Protein AF-A0A967WQG3-F1 (afdb_monomer)

Solvent-accessible surface area (backbone atoms only — not comparable to full-atom values): 5929 Å² total; per-residue (Å²): 134,87,82,88,81,84,88,80,86,84,80,84,84,78,90,76,84,76,76,76,78,74,78,69,70,77,83,76,49,68,65,59,50,35,64,75,46,38,34,87,32,24,66,80,26,47,97,75,35,71,36,79,86,41,59,70,61,52,49,52,49,39,74,75,56,34,65,68,52,53,49,51,32,44,53,66,27,50,96,87,45,50,45,38,43,70,39,89,84,66,131

pLDDT: mean 82.24, std 20.56, range [38.91, 97.94]

Foldseek 3Di:
DDDDDDDDDDDDDDDDPPPPPPVPPPPCDPVNLCVPQPCVCQCVPPPNHPHPPCVVVVVVCCVPQNPVRVVVCCQPPDDPQHHVSPPPPDD

Radius of gyration: 28.45 Å; Cα contacts (8 Å, |Δi|>4): 53; chains: 1; bounding box: 82×65×23 Å

Structure (mmCIF, N/CA/C/O backbone):
data_AF-A0A967WQG3-F1
#
_entry.id   AF-A0A967WQG3-F1
#
loop_
_atom_site.group_PDB
_atom_site.id
_atom_site.type_symbol
_atom_site.label_atom_id
_atom_site.label_alt_id
_atom_site.label_comp_id
_atom_site.label_asym_id
_atom_site.label_entity_id
_atom_site.label_seq_id
_atom_site.pdbx_PDB_ins_code
_atom_site.Cartn_x
_atom_site.Cartn_y
_atom_site.Cartn_z
_atom_site.occupancy
_atom_site.B_iso_or_equiv
_atom_site.auth_seq_id
_atom_site.auth_comp_id
_atom_site.auth_asym_id
_atom_site.auth_atom_id
_atom_site.pdbx_PDB_model_num
ATOM 1 N N . MET A 1 1 ? 68.397 -52.585 10.713 1.00 40.91 1 MET A N 1
ATOM 2 C CA . MET A 1 1 ? 67.863 -53.845 10.146 1.00 40.91 1 MET A CA 1
ATOM 3 C C . MET A 1 1 ? 66.465 -53.544 9.626 1.00 40.91 1 MET A C 1
ATOM 5 O O . MET A 1 1 ? 65.746 -52.794 10.267 1.00 40.91 1 MET A O 1
ATOM 9 N N . LYS A 1 2 ? 66.199 -53.938 8.382 1.00 38.91 2 LYS A N 1
ATOM 10 C CA . LYS A 1 2 ? 65.242 -53.317 7.453 1.00 38.91 2 LYS A CA 1
ATOM 11 C C . LYS A 1 2 ? 63.792 -53.674 7.822 1.00 38.91 2 LYS A C 1
ATOM 13 O O . LYS A 1 2 ? 63.474 -54.854 7.888 1.00 38.91 2 LYS A O 1
ATOM 18 N N . ALA A 1 3 ? 62.929 -52.677 8.022 1.00 51.22 3 ALA A N 1
ATOM 19 C CA . ALA A 1 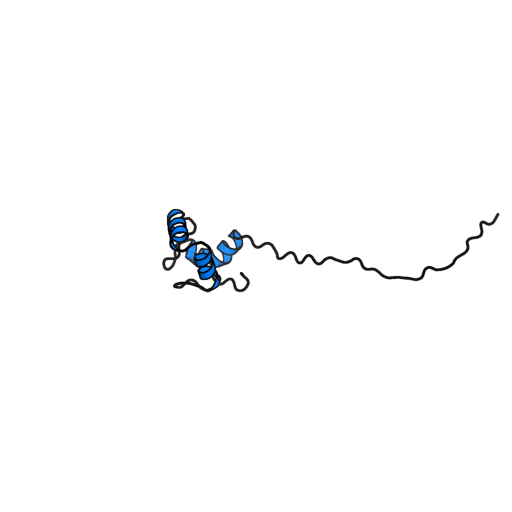3 ? 61.481 -52.876 8.028 1.00 51.22 3 ALA A CA 1
ATOM 20 C C . ALA A 1 3 ? 60.975 -52.770 6.583 1.00 51.22 3 ALA A C 1
ATOM 22 O O . ALA A 1 3 ? 61.137 -51.743 5.925 1.00 51.22 3 ALA A O 1
ATOM 23 N N . THR A 1 4 ? 60.438 -53.870 6.070 1.00 53.41 4 THR A N 1
ATOM 24 C CA . THR A 1 4 ? 59.971 -54.013 4.690 1.00 53.41 4 THR A CA 1
ATOM 25 C C . THR A 1 4 ? 58.607 -53.343 4.531 1.00 53.41 4 THR A C 1
ATOM 27 O O . THR A 1 4 ? 57.618 -53.808 5.089 1.00 53.41 4 THR A O 1
ATOM 30 N N . ILE A 1 5 ? 58.553 -52.264 3.749 1.00 55.97 5 ILE A N 1
ATOM 31 C CA . ILE A 1 5 ? 57.319 -51.579 3.350 1.00 55.97 5 ILE A CA 1
ATOM 32 C C . ILE A 1 5 ? 56.866 -52.176 2.012 1.00 55.97 5 ILE A C 1
ATOM 34 O O . ILE A 1 5 ? 57.601 -52.114 1.027 1.00 55.97 5 ILE A O 1
ATOM 38 N N . LYS A 1 6 ? 55.665 -52.763 1.967 1.00 44.94 6 LYS A N 1
ATOM 39 C CA . LYS A 1 6 ? 54.985 -53.127 0.712 1.00 44.94 6 LYS A CA 1
ATOM 40 C C . LYS A 1 6 ? 54.181 -51.919 0.210 1.00 44.94 6 LYS A C 1
ATOM 42 O O . LYS A 1 6 ? 53.357 -51.424 0.977 1.00 44.94 6 LYS A O 1
ATOM 47 N N . PRO A 1 7 ? 54.343 -51.476 -1.047 1.00 58.12 7 PRO A N 1
ATOM 48 C CA . PRO A 1 7 ? 53.463 -50.487 -1.651 1.00 58.12 7 PRO A CA 1
ATOM 49 C C . PRO A 1 7 ? 52.434 -51.201 -2.529 1.00 58.12 7 PRO A C 1
ATOM 51 O O . PRO A 1 7 ? 52.838 -51.890 -3.458 1.00 58.12 7 PRO A O 1
ATOM 54 N N . ILE A 1 8 ? 51.130 -51.027 -2.298 1.00 53.62 8 ILE A N 1
ATOM 55 C CA . ILE A 1 8 ? 50.144 -51.192 -3.378 1.00 53.62 8 ILE A CA 1
ATOM 56 C C . ILE A 1 8 ? 49.092 -50.092 -3.271 1.00 53.62 8 ILE A C 1
ATOM 58 O O . ILE A 1 8 ? 48.467 -49.877 -2.236 1.00 53.62 8 ILE A O 1
ATOM 62 N N . ALA A 1 9 ? 48.994 -49.391 -4.393 1.00 46.03 9 ALA A N 1
ATOM 63 C CA . ALA A 1 9 ? 48.185 -48.239 -4.709 1.00 46.03 9 ALA A CA 1
ATOM 64 C C . ALA A 1 9 ? 46.696 -48.393 -4.377 1.00 46.03 9 ALA A C 1
ATOM 66 O O . ALA A 1 9 ? 46.060 -49.363 -4.783 1.00 46.03 9 ALA A O 1
ATOM 67 N N . ILE A 1 10 ? 46.121 -47.351 -3.774 1.00 53.78 10 ILE A N 1
ATOM 68 C CA . ILE A 1 10 ? 44.719 -47.005 -4.003 1.00 53.78 10 ILE A CA 1
ATOM 69 C C . ILE A 1 10 ? 44.733 -45.725 -4.834 1.00 53.78 10 ILE A C 1
ATOM 71 O O . ILE A 1 10 ? 44.959 -44.623 -4.337 1.00 53.78 10 ILE A O 1
ATOM 75 N N . LEU A 1 11 ? 44.598 -45.926 -6.143 1.00 46.38 11 LEU A N 1
ATOM 76 C CA . LEU A 1 11 ? 44.369 -44.880 -7.125 1.00 46.38 11 LEU A CA 1
ATOM 77 C C . LEU A 1 11 ? 42.996 -44.244 -6.863 1.00 46.38 11 LEU A C 1
ATOM 79 O O . LEU A 1 11 ? 41.985 -44.935 -6.864 1.00 46.38 11 LEU A O 1
ATOM 83 N N . GLY A 1 12 ? 43.021 -42.928 -6.658 1.00 44.84 12 GLY A N 1
ATOM 84 C CA . GLY A 1 12 ? 42.037 -41.933 -7.088 1.00 44.84 12 GLY A CA 1
ATOM 85 C C . GLY A 1 12 ? 40.549 -42.285 -7.089 1.00 44.84 12 GLY A C 1
ATOM 86 O O . GLY A 1 12 ? 40.055 -42.958 -7.987 1.00 44.84 12 GLY A O 1
ATOM 87 N N . ALA A 1 13 ? 39.804 -41.607 -6.221 1.00 49.34 13 ALA A N 1
ATOM 88 C CA . ALA A 1 13 ? 38.512 -41.060 -6.607 1.00 49.34 13 ALA A CA 1
ATOM 89 C C . ALA A 1 13 ? 38.356 -39.673 -5.983 1.00 49.34 13 ALA A C 1
ATOM 91 O O . ALA A 1 13 ? 38.809 -39.395 -4.876 1.00 49.34 13 ALA A O 1
ATOM 92 N N . VAL A 1 14 ? 37.816 -38.797 -6.808 1.00 50.78 14 VAL A N 1
ATOM 93 C CA . VAL A 1 14 ? 37.973 -37.352 -6.823 1.00 50.78 14 VAL A CA 1
ATOM 94 C C . VAL A 1 14 ? 36.980 -36.697 -5.865 1.00 50.78 14 VAL A C 1
ATOM 96 O O . VAL A 1 14 ? 35.961 -37.283 -5.511 1.00 50.78 14 VAL A O 1
ATOM 99 N N . LEU A 1 15 ? 37.309 -35.468 -5.467 1.00 52.72 15 LEU A N 1
ATOM 100 C CA . LEU A 1 15 ? 36.467 -34.519 -4.752 1.00 52.72 15 LEU A CA 1
ATOM 101 C C . LEU A 1 15 ? 34.974 -34.636 -5.099 1.00 52.72 15 LEU A C 1
ATOM 103 O O . LEU A 1 15 ? 34.585 -34.510 -6.257 1.00 52.72 15 LEU A O 1
ATOM 107 N N . ALA A 1 16 ? 34.146 -34.667 -4.062 1.00 51.59 16 ALA A N 1
ATOM 108 C CA . ALA A 1 16 ? 32.828 -34.054 -4.106 1.00 51.59 16 ALA A CA 1
ATOM 109 C C . ALA A 1 16 ? 32.572 -33.385 -2.752 1.00 51.59 16 ALA A C 1
ATOM 111 O O . ALA A 1 16 ? 31.810 -33.871 -1.920 1.00 51.59 16 ALA A O 1
ATOM 112 N N . MET A 1 17 ? 33.247 -32.253 -2.523 1.00 57.66 17 MET A N 1
ATOM 113 C CA . MET A 1 17 ? 32.746 -31.266 -1.575 1.00 57.66 17 MET A CA 1
ATOM 114 C C . MET A 1 17 ? 31.465 -30.722 -2.210 1.00 57.66 17 MET A C 1
ATOM 116 O O . MET A 1 17 ? 31.507 -29.846 -3.073 1.00 57.66 17 MET A O 1
ATOM 120 N N . GLY A 1 18 ? 30.333 -31.339 -1.876 1.00 47.31 18 GLY A N 1
ATOM 121 C CA . GLY A 1 18 ? 29.022 -30.849 -2.259 1.00 47.31 18 GLY A CA 1
ATOM 122 C C . GLY A 1 18 ? 28.815 -29.500 -1.594 1.00 47.31 18 GLY A C 1
ATOM 123 O O . GLY A 1 18 ? 28.354 -29.431 -0.459 1.00 47.31 18 GLY A O 1
ATOM 124 N N . ALA A 1 19 ? 29.192 -28.427 -2.286 1.00 53.16 19 ALA A N 1
ATOM 125 C CA . ALA A 1 19 ? 28.710 -27.099 -1.978 1.00 53.16 19 ALA A CA 1
ATOM 126 C C . ALA A 1 19 ? 27.193 -27.146 -2.165 1.00 53.16 19 ALA A C 1
ATOM 128 O O . ALA A 1 19 ? 26.683 -27.062 -3.282 1.00 53.16 19 ALA A O 1
ATOM 129 N N . ALA A 1 20 ? 26.473 -27.339 -1.062 1.00 53.78 20 ALA A N 1
ATOM 130 C CA . ALA A 1 20 ? 25.074 -26.988 -0.999 1.00 53.78 20 ALA A CA 1
ATOM 131 C C . ALA A 1 20 ? 25.013 -25.491 -1.308 1.00 53.78 20 ALA A C 1
ATOM 133 O O . ALA A 1 20 ? 25.325 -24.651 -0.466 1.00 53.78 20 ALA A O 1
ATOM 134 N N . SER A 1 21 ? 24.666 -25.161 -2.550 1.00 52.41 21 SER A N 1
ATOM 135 C CA . SER A 1 21 ? 24.174 -23.837 -2.879 1.00 52.41 21 SER A CA 1
ATOM 136 C C . SER A 1 21 ? 22.826 -23.715 -2.182 1.00 52.41 21 SER A C 1
ATOM 138 O O . SER A 1 21 ? 21.771 -23.987 -2.751 1.00 52.41 21 SER A O 1
ATOM 140 N N . THR A 1 22 ? 22.852 -23.361 -0.899 1.00 47.19 22 THR A N 1
ATOM 141 C CA . THR A 1 22 ? 21.722 -22.672 -0.302 1.00 47.19 22 THR A CA 1
ATOM 142 C C . THR A 1 22 ? 21.707 -21.324 -0.995 1.00 47.19 22 THR A C 1
ATOM 144 O O . THR A 1 22 ? 22.408 -20.399 -0.585 1.00 47.19 22 THR A O 1
ATOM 147 N N . GLY A 1 23 ? 20.989 -21.240 -2.113 1.00 48.25 23 GLY A N 1
ATOM 148 C CA . GLY A 1 23 ? 20.554 -19.967 -2.653 1.00 48.25 23 GLY A CA 1
ATOM 149 C C . GLY A 1 23 ? 19.724 -19.302 -1.569 1.00 48.25 23 GLY A C 1
ATOM 150 O O . GLY A 1 23 ? 18.519 -19.519 -1.484 1.00 48.25 23 GLY A O 1
ATOM 151 N N . VAL A 1 24 ? 20.390 -18.567 -0.682 1.00 48.16 24 VAL A N 1
ATOM 152 C CA . VAL A 1 24 ? 19.734 -17.668 0.248 1.00 48.16 24 VAL A CA 1
ATOM 153 C C . VAL A 1 24 ? 19.157 -16.610 -0.673 1.00 48.16 24 VAL A C 1
ATOM 155 O O . VAL A 1 24 ? 19.884 -15.765 -1.193 1.00 48.16 24 VAL A O 1
ATOM 158 N N . ALA A 1 25 ? 17.866 -16.719 -0.984 1.00 58.25 25 ALA A N 1
ATOM 159 C CA . ALA A 1 25 ? 17.134 -15.551 -1.422 1.00 58.25 25 ALA A CA 1
ATOM 160 C C . ALA A 1 25 ? 17.435 -14.497 -0.356 1.00 58.25 25 ALA A C 1
ATOM 162 O O . ALA A 1 25 ? 17.125 -14.728 0.811 1.00 58.25 25 ALA A O 1
ATOM 163 N N . GLU A 1 26 ? 18.145 -13.430 -0.725 1.00 60.00 26 GLU A N 1
ATOM 164 C CA . GLU A 1 26 ? 18.419 -12.333 0.195 1.00 60.00 26 GLU A CA 1
ATOM 165 C C . GLU A 1 26 ? 17.084 -11.956 0.837 1.00 60.00 26 GLU A C 1
ATOM 167 O O . GLU A 1 26 ? 16.126 -11.636 0.126 1.00 60.00 26 GLU A O 1
ATOM 172 N N . GLU A 1 27 ? 16.974 -12.140 2.155 1.00 66.62 27 GLU A N 1
ATOM 173 C CA . GLU A 1 27 ? 15.708 -11.984 2.860 1.00 66.62 27 GLU A CA 1
ATOM 174 C C . GLU A 1 27 ? 15.318 -10.505 2.785 1.00 66.62 27 GLU A C 1
ATOM 176 O O . GLU A 1 27 ? 15.808 -9.651 3.526 1.00 66.62 27 GLU A O 1
ATOM 181 N N . ARG A 1 28 ? 14.484 -10.164 1.801 1.00 79.75 28 ARG A N 1
ATOM 182 C CA . ARG A 1 28 ? 14.010 -8.796 1.614 1.00 79.75 28 ARG A CA 1
ATOM 183 C C . ARG A 1 28 ? 13.014 -8.495 2.722 1.00 79.75 28 ARG A C 1
ATOM 185 O O . ARG A 1 28 ? 11.899 -9.010 2.706 1.00 79.75 28 ARG A O 1
ATOM 192 N N . SER A 1 29 ? 13.401 -7.635 3.660 1.00 90.50 29 SER A N 1
ATOM 193 C CA . SER A 1 29 ? 12.481 -7.192 4.705 1.00 90.50 29 SER A CA 1
ATOM 194 C C . SER A 1 29 ? 11.305 -6.409 4.111 1.00 90.50 29 SER A C 1
ATOM 196 O O . SER A 1 29 ? 11.454 -5.658 3.140 1.00 90.50 29 SER A O 1
ATOM 198 N N . GLY A 1 30 ? 10.130 -6.545 4.732 1.00 91.31 30 GLY A N 1
ATOM 199 C CA . GLY A 1 30 ? 8.943 -5.777 4.347 1.00 91.31 30 GLY A CA 1
ATOM 200 C C . GLY A 1 30 ? 9.175 -4.266 4.424 1.00 91.31 30 GLY A C 1
ATOM 201 O O . GLY A 1 30 ? 8.695 -3.529 3.570 1.00 91.31 30 GLY A O 1
ATOM 202 N N . GLU A 1 31 ? 9.987 -3.811 5.380 1.00 94.19 31 GLU A N 1
ATOM 203 C CA . GLU A 1 31 ? 10.384 -2.407 5.509 1.00 94.19 31 GLU A CA 1
ATOM 204 C C . GLU A 1 31 ? 11.195 -1.913 4.301 1.00 94.19 31 GLU A C 1
ATOM 206 O O . GLU A 1 31 ? 10.882 -0.863 3.742 1.00 94.19 31 GLU A O 1
ATOM 2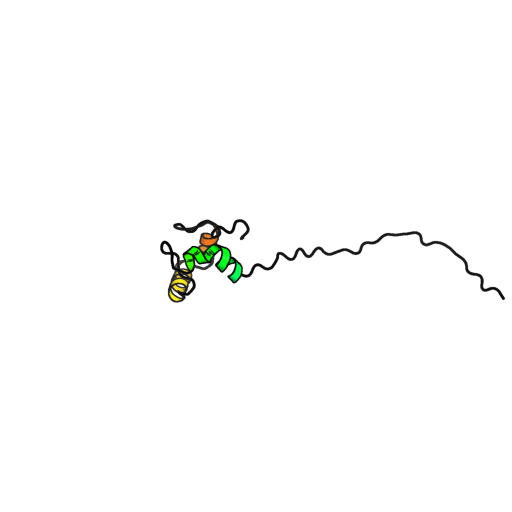11 N N . LYS A 1 32 ? 12.192 -2.681 3.831 1.00 95.06 32 LYS A N 1
ATOM 212 C CA . LYS A 1 32 ? 12.959 -2.321 2.625 1.00 95.06 32 LYS A CA 1
ATOM 213 C C . L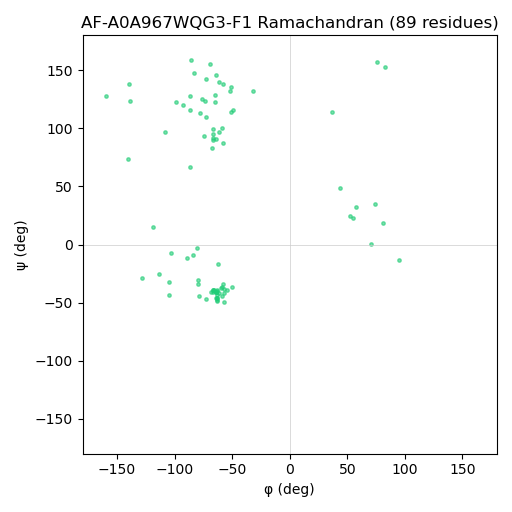YS A 1 32 ? 12.056 -2.255 1.394 1.00 95.06 32 LYS A C 1
ATOM 215 O O . LYS A 1 32 ? 12.180 -1.328 0.599 1.00 95.06 32 LYS A O 1
ATOM 220 N N . ILE A 1 33 ? 11.135 -3.209 1.245 1.00 94.81 33 ILE A N 1
ATOM 221 C CA . ILE A 1 33 ? 10.166 -3.213 0.138 1.00 94.81 33 ILE A CA 1
ATOM 222 C C . ILE A 1 33 ? 9.257 -1.983 0.226 1.00 94.81 33 ILE A C 1
ATOM 224 O O . ILE A 1 33 ? 9.095 -1.270 -0.764 1.00 94.81 33 ILE A O 1
ATOM 228 N N . TYR A 1 34 ? 8.706 -1.701 1.407 1.00 96.12 34 TYR A N 1
ATOM 229 C CA . TYR A 1 34 ? 7.848 -0.544 1.625 1.00 96.12 34 TYR A CA 1
ATOM 230 C C . TYR A 1 34 ? 8.568 0.756 1.265 1.00 96.12 34 TYR A C 1
ATOM 232 O O . TYR A 1 34 ? 8.048 1.549 0.481 1.00 96.12 34 TYR A O 1
ATOM 240 N N . ASN A 1 35 ? 9.786 0.943 1.772 1.00 96.38 35 ASN A N 1
ATOM 241 C CA . ASN A 1 35 ? 10.567 2.152 1.539 1.00 96.38 35 ASN A CA 1
ATOM 242 C C . ASN A 1 35 ? 10.921 2.342 0.058 1.00 96.38 35 ASN A C 1
ATOM 244 O O . ASN A 1 35 ? 10.823 3.464 -0.432 1.00 96.38 35 ASN A O 1
ATOM 248 N N . ASN A 1 36 ? 11.265 1.267 -0.657 1.00 96.00 36 ASN A N 1
ATOM 249 C CA . ASN A 1 36 ? 11.704 1.337 -2.053 1.00 96.00 36 ASN A CA 1
ATOM 250 C C . ASN A 1 36 ? 10.560 1.473 -3.069 1.00 96.00 36 ASN A C 1
ATOM 252 O O . ASN A 1 36 ? 10.779 2.035 -4.139 1.00 96.00 36 ASN A O 1
ATOM 256 N N . TYR A 1 37 ? 9.377 0.926 -2.774 1.00 96.50 37 TYR A N 1
ATOM 257 C CA . TYR A 1 37 ? 8.321 0.745 -3.782 1.00 96.50 37 TYR A CA 1
ATOM 258 C C . TYR A 1 37 ? 6.954 1.304 -3.368 1.00 96.50 37 TYR A C 1
ATOM 260 O O . TYR A 1 37 ? 6.166 1.705 -4.222 1.00 96.50 37 TYR A O 1
ATOM 268 N N . CYS A 1 38 ? 6.648 1.343 -2.070 1.00 97.06 38 CYS A N 1
ATOM 269 C CA . CYS A 1 38 ? 5.300 1.655 -1.579 1.00 97.06 38 CYS A CA 1
ATOM 270 C C . CYS A 1 38 ? 5.191 3.074 -1.000 1.00 97.06 38 CYS A C 1
ATOM 272 O O . CYS A 1 38 ? 4.133 3.706 -1.081 1.00 97.06 38 CYS A O 1
ATOM 274 N N . SER A 1 39 ? 6.278 3.567 -0.400 1.00 97.75 39 SER A N 1
ATOM 275 C CA . SER A 1 39 ? 6.341 4.800 0.393 1.00 97.75 39 SER A CA 1
ATOM 276 C C . SER A 1 39 ? 5.889 6.034 -0.386 1.00 97.75 39 SER A C 1
ATOM 278 O O . SER A 1 39 ? 5.145 6.850 0.156 1.00 97.75 39 SER A O 1
ATOM 280 N N . THR A 1 40 ? 6.229 6.122 -1.676 1.00 96.31 40 THR A N 1
ATOM 281 C CA . THR A 1 40 ? 5.876 7.245 -2.559 1.00 96.31 40 THR A CA 1
ATOM 282 C C . THR A 1 40 ? 4.389 7.597 -2.504 1.00 96.31 40 THR A C 1
ATOM 284 O O . THR A 1 40 ? 4.039 8.774 -2.528 1.00 96.31 40 THR A O 1
ATOM 287 N N . CYS A 1 41 ? 3.514 6.594 -2.377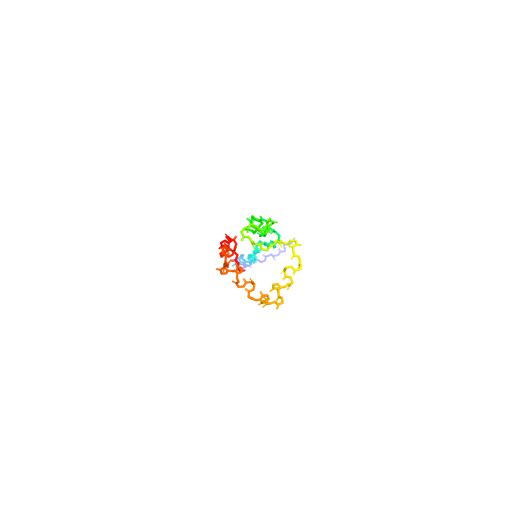 1.00 97.94 41 CYS A N 1
ATOM 288 C CA . CYS A 1 41 ? 2.074 6.815 -2.283 1.00 97.94 41 CYS A CA 1
ATOM 289 C C . CYS A 1 41 ? 1.547 6.634 -0.855 1.00 97.94 41 CYS A C 1
ATOM 291 O O . CYS A 1 41 ? 0.760 7.451 -0.379 1.00 97.94 41 CYS A O 1
ATOM 293 N N . HIS A 1 42 ? 1.989 5.589 -0.152 1.00 97.81 42 HIS A N 1
ATOM 294 C CA . HIS A 1 42 ? 1.430 5.192 1.144 1.00 97.81 42 HIS A CA 1
ATOM 295 C C . HIS A 1 42 ? 2.000 5.957 2.346 1.00 97.81 42 HIS A C 1
ATOM 297 O O . HIS A 1 42 ? 1.468 5.841 3.444 1.00 97.81 42 HIS A O 1
ATOM 303 N N . GLN A 1 43 ? 3.048 6.766 2.182 1.00 97.44 43 GLN A N 1
ATOM 304 C CA . GLN A 1 43 ? 3.530 7.612 3.276 1.00 97.44 43 GLN A CA 1
ATOM 305 C C . GLN A 1 43 ? 2.659 8.861 3.446 1.00 97.44 43 GLN A C 1
ATOM 307 O O . GLN A 1 43 ? 2.284 9.216 4.560 1.00 97.44 43 GLN A O 1
ATOM 312 N N . ILE A 1 44 ? 2.314 9.513 2.335 1.00 96.56 44 ILE A N 1
ATOM 313 C CA . ILE A 1 44 ? 1.570 10.782 2.331 1.00 96.56 44 ILE A CA 1
ATOM 314 C C . ILE A 1 44 ? 0.089 10.620 1.966 1.00 96.56 44 ILE A C 1
ATOM 316 O O . ILE A 1 44 ? -0.667 11.582 2.041 1.00 96.56 44 ILE A O 1
ATOM 320 N N . GLY A 1 45 ? -0.328 9.420 1.561 1.00 96.12 45 GLY A N 1
ATOM 321 C CA . GLY A 1 45 ? -1.687 9.149 1.096 1.00 96.12 45 GLY A CA 1
ATOM 322 C C . GLY A 1 45 ? -1.972 9.697 -0.304 1.00 96.12 45 GLY A C 1
ATOM 323 O O . GLY A 1 45 ? -3.079 10.157 -0.592 1.00 96.12 45 GLY A O 1
ATOM 324 N N . ALA A 1 46 ? -0.969 9.675 -1.187 1.00 96.06 46 ALA A N 1
ATOM 325 C CA . ALA A 1 46 ? -1.095 10.205 -2.542 1.00 96.06 46 ALA A CA 1
ATOM 326 C C . ALA A 1 46 ? -2.240 9.511 -3.294 1.00 96.06 46 ALA A C 1
ATOM 328 O O . ALA A 1 46 ? -2.416 8.298 -3.185 1.00 96.06 46 ALA A O 1
ATOM 329 N N . ALA A 1 47 ? -3.023 10.287 -4.048 1.00 93.12 47 ALA A N 1
ATOM 330 C CA . ALA A 1 47 ? -4.185 9.798 -4.797 1.00 93.12 47 ALA A CA 1
ATOM 331 C C . ALA A 1 47 ? -5.206 8.991 -3.954 1.00 93.12 47 ALA A C 1
ATOM 333 O O . ALA A 1 47 ? -5.944 8.168 -4.494 1.00 93.12 47 ALA A O 1
ATOM 334 N N . GLY A 1 48 ? -5.259 9.215 -2.633 1.00 93.25 48 GLY A N 1
ATOM 335 C CA . GLY A 1 48 ? -6.145 8.483 -1.720 1.00 93.25 48 GLY A CA 1
ATOM 336 C C . GLY A 1 48 ? -5.617 7.109 -1.293 1.00 93.25 48 GLY A C 1
ATOM 337 O O . GLY A 1 48 ? -6.396 6.267 -0.834 1.00 93.25 48 GLY A O 1
ATOM 338 N N . ALA A 1 49 ? -4.315 6.851 -1.451 1.00 96.94 49 ALA A N 1
ATOM 339 C CA . ALA A 1 49 ? -3.679 5.652 -0.919 1.00 96.94 49 ALA A CA 1
ATOM 340 C C . ALA A 1 49 ? -3.801 5.603 0.621 1.00 96.94 49 ALA A C 1
ATOM 342 O O . ALA A 1 49 ? -3.633 6.630 1.278 1.00 96.94 49 ALA A O 1
ATOM 343 N N . PRO A 1 50 ? -4.068 4.431 1.229 1.00 96.19 50 PRO A N 1
ATOM 344 C CA . PRO A 1 50 ? -4.099 4.307 2.685 1.00 96.19 50 PRO A CA 1
ATOM 345 C C . PRO A 1 50 ? -2.717 4.565 3.282 1.00 96.19 50 PRO A C 1
ATOM 347 O O . PRO A 1 50 ? -1.740 3.941 2.854 1.00 96.19 50 PRO A O 1
ATOM 350 N N . LYS A 1 5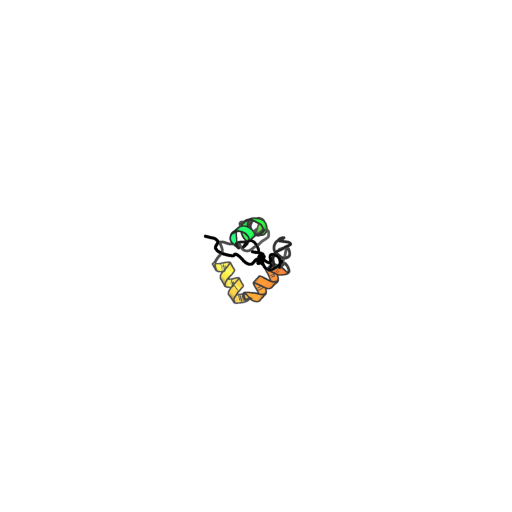1 ? -2.633 5.453 4.277 1.00 97.56 51 LYS A N 1
ATOM 351 C CA . LYS A 1 51 ? -1.358 5.769 4.928 1.00 97.56 51 LYS A CA 1
ATOM 352 C C . LYS A 1 51 ? -0.899 4.624 5.828 1.00 97.56 51 LYS A C 1
ATOM 354 O O . LYS A 1 51 ? -1.726 4.006 6.491 1.00 97.56 51 LYS A O 1
ATOM 359 N N . LEU A 1 52 ? 0.402 4.333 5.885 1.00 95.94 52 LEU A N 1
ATOM 360 C CA . LEU A 1 52 ? 0.930 3.244 6.729 1.00 95.94 52 LEU A CA 1
ATOM 361 C C . LEU A 1 52 ? 0.604 3.431 8.223 1.00 95.94 52 LEU A C 1
ATOM 363 O O . LEU A 1 52 ? 0.315 2.460 8.912 1.00 95.94 52 LEU A O 1
ATOM 367 N N . ASP A 1 53 ? 0.622 4.672 8.706 1.00 95.44 53 ASP A N 1
ATOM 368 C CA . ASP A 1 53 ? 0.359 5.044 10.102 1.00 95.44 53 ASP A CA 1
ATOM 369 C C . ASP A 1 53 ? -1.141 5.120 10.460 1.00 95.44 53 ASP A C 1
ATOM 371 O O . ASP A 1 53 ? -1.493 5.340 11.619 1.00 95.44 53 ASP A O 1
ATOM 375 N N . ALA A 1 54 ? -2.044 4.916 9.495 1.00 96.06 54 ALA A N 1
ATOM 376 C CA . ALA A 1 54 ? -3.489 4.998 9.694 1.00 96.06 54 ALA A CA 1
ATOM 377 C C . ALA A 1 54 ? -4.081 3.660 10.177 1.00 96.06 54 ALA A C 1
ATOM 379 O O . ALA A 1 54 ? -4.844 3.001 9.468 1.00 96.06 54 ALA A O 1
ATOM 380 N N . SER A 1 55 ? -3.731 3.238 11.396 1.00 94.69 55 SER A N 1
ATOM 381 C CA . SER A 1 55 ? -4.110 1.922 11.941 1.00 94.69 55 SER A CA 1
ATOM 382 C C . SER A 1 55 ? -5.620 1.646 11.919 1.00 94.69 55 SER A C 1
ATOM 384 O O . SER A 1 55 ? -6.033 0.532 11.606 1.00 94.69 55 SER A O 1
ATOM 386 N N . SER A 1 56 ? -6.458 2.648 12.208 1.00 95.75 56 SER A N 1
ATOM 387 C CA . SER A 1 56 ? -7.922 2.498 12.188 1.00 95.75 56 SER A CA 1
ATOM 388 C C . SER A 1 56 ? -8.472 2.249 10.780 1.00 95.75 56 SER A C 1
ATOM 390 O O . SER A 1 56 ? -9.354 1.409 10.602 1.00 95.75 56 SER A O 1
ATOM 392 N N . GLU A 1 57 ? -7.926 2.922 9.765 1.00 95.31 57 GLU A N 1
ATOM 393 C CA . GLU A 1 57 ? -8.301 2.695 8.367 1.00 95.31 57 GLU A CA 1
ATOM 394 C C . GLU A 1 57 ? -7.877 1.305 7.893 1.00 95.31 57 GLU A C 1
ATOM 396 O O . GLU A 1 57 ? -8.622 0.638 7.172 1.00 95.31 57 GLU A O 1
ATOM 401 N N . TRP A 1 58 ? -6.692 0.845 8.301 1.00 97.06 58 TRP A N 1
ATOM 402 C CA . TRP A 1 58 ? -6.240 -0.512 8.001 1.00 97.06 58 TRP A CA 1
ATOM 403 C C . TRP A 1 58 ? -7.119 -1.566 8.661 1.00 97.06 58 TRP A C 1
ATOM 405 O O . TRP A 1 58 ? -7.456 -2.546 7.999 1.00 97.06 58 TRP A O 1
ATOM 415 N N . GLN A 1 59 ? -7.543 -1.350 9.908 1.00 97.06 59 GLN A N 1
ATOM 416 C CA . GLN A 1 59 ? -8.453 -2.268 10.590 1.00 97.06 59 GLN A CA 1
ATOM 417 C C . GLN A 1 59 ? -9.807 -2.353 9.874 1.00 97.06 59 GLN A C 1
ATOM 419 O O . GLN A 1 59 ? -10.230 -3.449 9.524 1.00 97.06 59 GLN A O 1
ATOM 424 N N . SER A 1 60 ? -10.430 -1.220 9.532 1.00 97.50 60 SER A N 1
ATOM 425 C CA . SER A 1 60 ? -11.686 -1.211 8.759 1.00 97.50 60 SER A CA 1
ATOM 426 C C . SER A 1 60 ? -11.539 -1.938 7.416 1.00 97.50 60 SER A C 1
ATOM 428 O O . SER A 1 60 ? -12.388 -2.747 7.044 1.00 97.50 60 SER A O 1
ATOM 430 N N . ARG A 1 61 ? -10.422 -1.744 6.704 1.00 96.19 61 ARG A N 1
ATOM 431 C CA . ARG A 1 61 ? -10.147 -2.467 5.449 1.00 96.19 61 ARG A CA 1
ATOM 432 C C . ARG A 1 61 ? -9.998 -3.971 5.667 1.00 96.19 61 ARG A C 1
ATOM 434 O O . ARG A 1 61 ? -10.469 -4.743 4.831 1.00 96.19 61 ARG A O 1
ATOM 441 N N . LEU A 1 62 ? -9.324 -4.379 6.741 1.00 9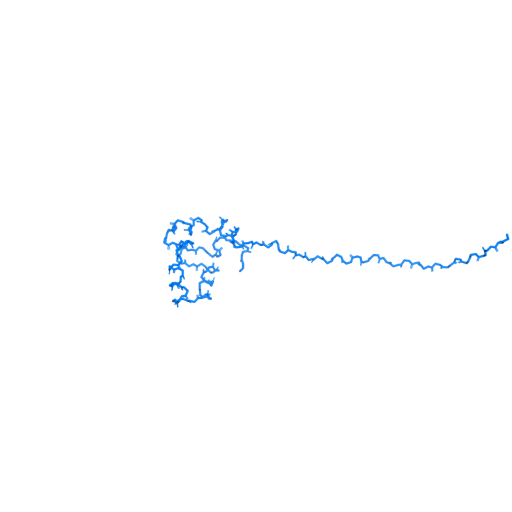7.50 62 LEU A N 1
ATOM 442 C CA . LEU A 1 62 ? -9.158 -5.784 7.113 1.00 97.50 62 LEU A CA 1
ATOM 443 C C . LEU A 1 62 ? -10.505 -6.426 7.439 1.00 97.50 62 LEU A C 1
ATOM 445 O O . LEU A 1 62 ? -10.786 -7.499 6.912 1.00 97.50 62 LEU A O 1
ATO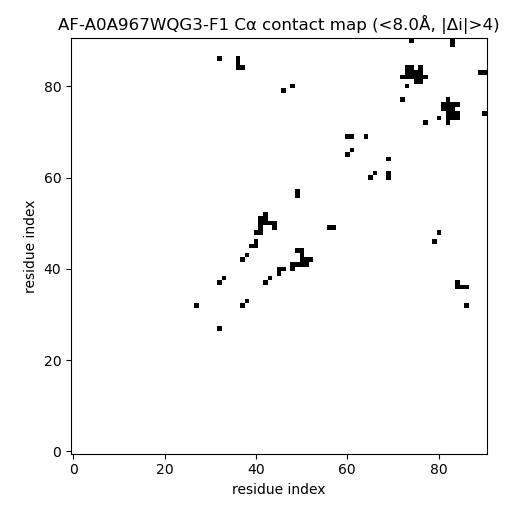M 449 N N . ASP A 1 63 ? -11.342 -5.751 8.220 1.00 97.94 63 ASP A N 1
ATOM 450 C CA . ASP A 1 63 ? -12.655 -6.250 8.633 1.00 97.94 63 ASP A CA 1
ATOM 451 C C . ASP A 1 63 ? -13.618 -6.356 7.442 1.00 97.94 63 ASP A C 1
ATOM 453 O O . ASP A 1 63 ? -14.340 -7.339 7.294 1.00 97.94 63 ASP A O 1
ATOM 457 N N . GLU A 1 64 ? -13.604 -5.370 6.542 1.00 97.38 64 GLU A N 1
ATOM 458 C CA . GLU A 1 64 ? -14.522 -5.331 5.402 1.00 97.38 64 GLU A CA 1
ATOM 459 C C . GLU A 1 64 ? -14.116 -6.221 4.226 1.00 97.38 64 GLU A C 1
ATOM 461 O O . GLU A 1 64 ? -14.975 -6.645 3.448 1.00 97.38 64 GLU A O 1
ATOM 466 N N . LYS A 1 65 ? -12.812 -6.379 3.976 1.00 96.19 65 LYS A N 1
ATOM 467 C CA . LYS A 1 65 ? -12.305 -7.037 2.758 1.00 96.19 65 LYS A CA 1
ATOM 468 C C . LYS A 1 65 ? -11.607 -8.356 3.053 1.00 96.19 65 LYS A C 1
ATOM 470 O O . LYS A 1 65 ? -11.546 -9.204 2.166 1.00 96.19 65 LYS A O 1
ATOM 475 N N . GLY A 1 66 ? -11.072 -8.521 4.259 1.00 97.75 66 GLY A N 1
ATOM 476 C CA . GLY A 1 66 ? -10.211 -9.637 4.619 1.00 97.75 66 GLY A CA 1
ATOM 477 C C . GLY A 1 66 ? -8.793 -9.509 4.057 1.00 97.75 66 GLY A C 1
ATOM 478 O O . GLY A 1 66 ? -8.533 -8.836 3.053 1.00 97.75 66 GLY A O 1
ATOM 479 N N . ARG A 1 67 ? -7.850 -10.201 4.706 1.00 97.12 67 ARG A N 1
ATOM 480 C CA . ARG A 1 67 ? -6.425 -10.180 4.333 1.00 97.12 67 ARG A CA 1
ATOM 481 C C . ARG A 1 67 ? -6.178 -10.645 2.902 1.00 97.12 67 ARG A C 1
ATOM 483 O O . ARG A 1 67 ? -5.433 -9.985 2.182 1.00 97.12 67 ARG A O 1
ATOM 490 N N . ASP A 1 68 ? -6.828 -11.724 2.479 1.00 97.44 68 ASP A N 1
ATOM 491 C CA . ASP A 1 68 ? -6.579 -12.337 1.171 1.00 97.44 68 ASP A CA 1
ATOM 492 C C . ASP A 1 68 ? -6.943 -11.397 0.026 1.00 97.44 68 ASP A C 1
ATOM 494 O O . ASP A 1 68 ? -6.196 -11.265 -0.944 1.00 97.44 68 ASP A O 1
ATOM 498 N N . LYS A 1 69 ? -8.059 -10.670 0.155 1.00 97.81 69 LYS A N 1
ATOM 499 C CA . LYS A 1 69 ? -8.466 -9.705 -0.865 1.00 97.81 69 LYS A CA 1
ATOM 500 C C . LYS A 1 69 ? -7.523 -8.509 -0.915 1.00 97.81 69 LYS A C 1
ATOM 502 O O . LYS A 1 69 ? -7.195 -8.051 -2.008 1.00 97.81 69 LYS A O 1
ATOM 507 N N . LEU A 1 70 ? -7.082 -8.007 0.240 1.00 97.00 70 LEU A N 1
ATOM 508 C CA . LEU A 1 70 ? -6.112 -6.911 0.302 1.00 97.00 70 LEU A CA 1
ATOM 509 C C . LEU A 1 70 ? -4.776 -7.322 -0.318 1.00 97.00 70 LEU A C 1
ATOM 511 O O . LEU A 1 70 ? -4.231 -6.577 -1.127 1.00 97.00 70 LEU A O 1
ATOM 515 N N . TYR A 1 71 ? -4.294 -8.526 -0.017 1.00 95.75 71 TYR A N 1
ATOM 516 C CA . TYR A 1 71 ? -3.073 -9.058 -0.611 1.00 95.75 71 TYR A CA 1
ATOM 517 C C . TYR A 1 71 ? -3.218 -9.261 -2.125 1.00 95.75 71 TYR A C 1
ATOM 519 O O . TYR A 1 71 ? -2.382 -8.790 -2.893 1.00 95.75 71 TYR A O 1
ATOM 527 N N . ALA A 1 72 ? -4.327 -9.848 -2.582 1.00 97.12 72 ALA A N 1
ATOM 528 C CA . ALA A 1 72 ? -4.610 -10.003 -4.008 1.00 97.12 72 ALA A CA 1
ATOM 529 C C . ALA A 1 72 ? -4.672 -8.654 -4.744 1.00 97.12 72 ALA A C 1
ATOM 531 O O . ALA A 1 72 ? -4.201 -8.556 -5.876 1.00 97.12 72 ALA A O 1
ATOM 532 N N . ASN A 1 73 ? -5.214 -7.608 -4.117 1.00 97.00 73 ASN A N 1
ATOM 533 C CA . ASN A 1 73 ? -5.202 -6.255 -4.674 1.00 97.00 73 ASN A CA 1
ATOM 534 C C . ASN A 1 73 ? -3.773 -5.690 -4.762 1.00 97.00 73 ASN A C 1
ATOM 536 O O . ASN A 1 73 ? -3.441 -5.050 -5.755 1.00 97.00 73 ASN A O 1
ATOM 540 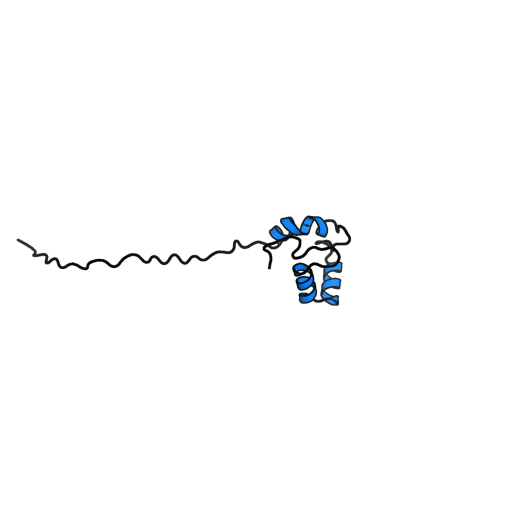N N . SER A 1 74 ? -2.914 -5.950 -3.772 1.00 95.56 74 SER A N 1
ATOM 541 C CA . SER A 1 74 ? -1.494 -5.564 -3.808 1.00 95.56 74 SER A CA 1
ATOM 542 C C . SER A 1 74 ? -0.725 -6.251 -4.934 1.00 95.56 74 SER A C 1
ATOM 544 O O . SER A 1 74 ? 0.079 -5.608 -5.604 1.00 95.56 74 SER A O 1
ATOM 546 N N . ILE A 1 75 ? -1.005 -7.528 -5.204 1.00 96.81 75 ILE A N 1
ATOM 547 C CA . ILE A 1 75 ? -0.360 -8.271 -6.296 1.00 96.81 75 ILE A CA 1
ATOM 548 C C . ILE A 1 75 ? -0.874 -7.824 -7.667 1.00 96.81 75 ILE A C 1
ATOM 550 O O . ILE A 1 75 ? -0.076 -7.556 -8.565 1.00 96.81 75 ILE A O 1
ATOM 554 N N . ASN A 1 76 ? -2.192 -7.703 -7.829 1.00 96.62 76 ASN A N 1
ATOM 555 C CA . ASN A 1 76 ? -2.815 -7.450 -9.132 1.00 96.62 76 ASN A CA 1
ATOM 556 C C . ASN A 1 76 ? -2.960 -5.960 -9.481 1.00 96.62 76 ASN A C 1
ATOM 558 O O . ASN A 1 76 ? -3.252 -5.629 -10.627 1.00 96.62 76 ASN A O 1
ATOM 562 N N . GLY A 1 77 ? -2.751 -5.064 -8.516 1.00 96.00 77 GLY A N 1
ATOM 563 C CA . GLY A 1 77 ? -3.063 -3.644 -8.643 1.00 96.00 77 GLY A CA 1
ATOM 564 C C . GLY A 1 77 ? -4.538 -3.350 -8.353 1.00 96.00 77 GLY A C 1
ATOM 565 O O . GLY A 1 77 ? -5.419 -4.200 -8.509 1.00 96.00 77 GLY A O 1
ATOM 566 N N . PHE A 1 78 ? -4.825 -2.131 -7.891 1.00 96.88 78 PHE A N 1
ATOM 567 C CA . PHE A 1 78 ? -6.180 -1.726 -7.506 1.00 96.88 78 PHE A CA 1
ATOM 568 C C . PHE A 1 78 ? -6.354 -0.205 -7.483 1.00 96.88 78 PHE A C 1
ATOM 570 O O . PHE A 1 78 ? -5.600 0.490 -6.810 1.00 96.88 78 PHE A O 1
ATOM 577 N N . LYS A 1 79 ? -7.386 0.312 -8.170 1.00 92.69 79 LYS A N 1
ATOM 578 C CA . LYS A 1 79 ? -7.811 1.732 -8.144 1.00 92.69 79 LYS A CA 1
ATOM 579 C C . LYS A 1 79 ? -6.653 2.747 -8.229 1.00 92.69 79 LYS A C 1
ATOM 581 O O . LYS A 1 79 ? -6.584 3.682 -7.442 1.00 92.69 79 LYS A O 1
ATOM 586 N N . GLY A 1 80 ? -5.744 2.551 -9.183 1.00 93.94 80 GLY A N 1
ATOM 587 C CA . GLY A 1 80 ? -4.584 3.429 -9.392 1.00 93.94 80 GLY A CA 1
ATOM 588 C C . GLY A 1 80 ? -3.297 2.967 -8.703 1.00 93.94 80 GLY A C 1
ATOM 589 O O . GLY A 1 80 ? -2.224 3.428 -9.078 1.00 93.94 80 GLY A O 1
ATOM 590 N N . MET A 1 81 ? -3.363 2.006 -7.776 1.00 97.62 81 MET A N 1
ATOM 591 C CA . MET A 1 81 ? -2.175 1.305 -7.287 1.00 97.62 81 MET A CA 1
ATOM 592 C C . MET A 1 81 ? -1.679 0.319 -8.361 1.00 97.62 81 MET A C 1
ATOM 594 O O . MET A 1 81 ? -2.459 -0.547 -8.778 1.00 97.62 81 MET A O 1
ATOM 598 N N . PRO A 1 82 ? -0.416 0.416 -8.813 1.00 96.62 82 PRO A N 1
ATOM 599 C CA . PRO A 1 82 ? 0.130 -0.482 -9.823 1.00 96.62 82 PRO A CA 1
ATOM 600 C C . PRO A 1 82 ? 0.311 -1.909 -9.274 1.00 96.62 82 PRO A C 1
ATOM 602 O O . PRO A 1 82 ? 0.502 -2.079 -8.064 1.00 96.62 82 PRO A O 1
ATOM 605 N N . PRO A 1 83 ? 0.304 -2.941 -10.141 1.00 97.12 83 PRO A N 1
ATOM 606 C CA . PRO A 1 83 ? 0.587 -4.314 -9.733 1.00 97.12 83 PRO A CA 1
ATOM 607 C C . PRO A 1 83 ? 1.904 -4.411 -8.958 1.00 97.12 83 PRO A C 1
ATOM 609 O O . PRO A 1 83 ? 2.924 -3.853 -9.378 1.00 97.12 83 PRO A O 1
ATOM 612 N N . ARG A 1 84 ? 1.873 -5.101 -7.812 1.00 96.12 84 ARG A N 1
ATOM 613 C CA . ARG A 1 84 ? 3.012 -5.288 -6.894 1.00 96.12 84 ARG A CA 1
ATOM 614 C C . ARG A 1 84 ? 3.671 -3.985 -6.431 1.00 96.12 84 ARG A C 1
ATOM 616 O O . ARG A 1 84 ? 4.850 -3.987 -6.093 1.00 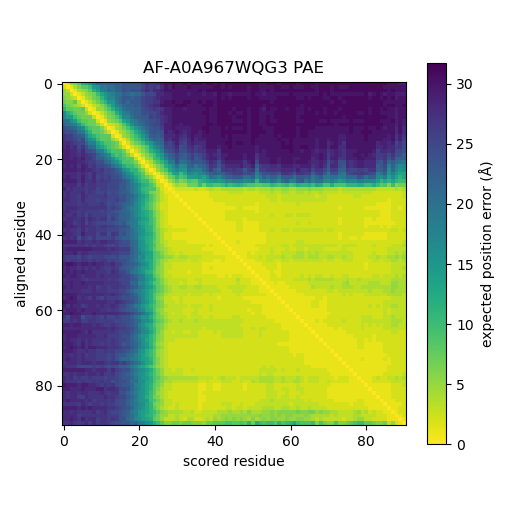96.12 84 ARG A O 1
ATOM 623 N N . GLY A 1 85 ? 2.960 -2.856 -6.465 1.00 95.50 85 GLY A N 1
ATOM 624 C CA . GLY A 1 85 ? 3.538 -1.557 -6.116 1.00 95.50 85 GLY A CA 1
ATOM 625 C C . GLY A 1 85 ? 4.759 -1.197 -6.966 1.00 95.50 85 GLY A C 1
ATOM 626 O O . GLY A 1 85 ? 5.677 -0.577 -6.458 1.00 95.50 85 GLY A O 1
ATOM 627 N N . THR A 1 86 ? 4.808 -1.621 -8.237 1.00 95.69 86 THR A N 1
ATOM 628 C CA . THR A 1 86 ? 5.973 -1.507 -9.150 1.00 95.69 86 THR A CA 1
ATOM 629 C C . THR A 1 86 ? 7.172 -2.411 -8.832 1.00 95.69 86 THR A C 1
ATOM 631 O O . THR A 1 86 ? 8.145 -2.429 -9.586 1.00 95.69 86 THR A O 1
ATOM 634 N N . CYS A 1 87 ? 7.098 -3.242 -7.789 1.00 95.19 87 CYS A N 1
ATOM 635 C CA . CYS A 1 87 ? 8.118 -4.247 -7.510 1.00 95.19 87 CYS A CA 1
ATOM 636 C C . CYS A 1 87 ? 8.007 -5.425 -8.495 1.00 95.19 87 CYS A C 1
ATOM 638 O O . CYS A 1 87 ? 7.265 -6.387 -8.277 1.00 95.19 87 CYS A O 1
ATOM 640 N N . GLY A 1 88 ? 8.770 -5.365 -9.589 1.00 92.00 88 GLY A N 1
ATOM 641 C CA . GLY A 1 88 ? 8.719 -6.357 -10.673 1.00 92.00 88 GLY A CA 1
ATOM 642 C C . GLY A 1 88 ? 9.112 -7.786 -10.275 1.00 92.00 88 GLY A C 1
ATOM 643 O O . GLY A 1 88 ? 8.779 -8.726 -10.987 1.00 92.00 88 GLY A O 1
ATOM 644 N N . ASN A 1 89 ? 9.784 -7.962 -9.136 1.00 89.69 89 ASN A N 1
ATOM 645 C CA . ASN A 1 89 ? 10.230 -9.259 -8.620 1.00 89.69 89 ASN A CA 1
ATOM 646 C C . ASN A 1 89 ? 9.612 -9.616 -7.253 1.00 89.69 89 ASN A C 1
ATOM 648 O O . ASN A 1 89 ? 10.138 -10.482 -6.553 1.00 89.69 89 ASN A O 1
ATOM 652 N N . CYS A 1 90 ? 8.553 -8.930 -6.818 1.00 87.44 90 CYS A N 1
ATOM 653 C CA . CYS A 1 90 ? 7.800 -9.315 -5.622 1.00 87.44 90 CYS A CA 1
ATOM 654 C C . CYS A 1 90 ? 6.765 -10.402 -5.968 1.00 87.44 90 CYS A C 1
ATOM 656 O O . CYS A 1 90 ? 6.226 -10.419 -7.075 1.00 87.44 90 CYS A O 1
ATOM 658 N N . SER A 1 91 ? 6.485 -11.310 -5.033 1.00 79.44 91 SER A N 1
ATOM 659 C CA . SER A 1 91 ? 5.507 -12.398 -5.190 1.00 79.44 91 SER A CA 1
ATOM 660 C C . SER A 1 91 ? 4.429 -12.346 -4.127 1.00 79.44 91 SER A C 1
ATOM 662 O O . SER A 1 91 ? 4.775 -12.029 -2.965 1.00 79.44 91 SER A O 1
#

Secondary structure (DSSP, 8-state):
----PPP----------------------HHHHIIIIIHHHHTTTGGGPPPTT-HHHHHHHHHHH-HHHHHHHHHH-BTTBPGGGG-TT--

Mean predicted aligned error: 12.97 Å

Sequence (91 aa):
MKATIKPIAILGAVLAMGAASTGVAEERSGEKIYNNYCSTCHQIGAAGAPKLDASSEWQSRLDEKGRDKLYANSINGFKGMPPRGTCGNCS